Protein AF-A0A945YX01-F1 (afdb_monomer_lite)

Foldseek 3Di:
DDDDQPDPVNVVLLVVLVVLQDPQLAWDADPCCVVPVVRVRPDDGDLVRRVVSLVSCC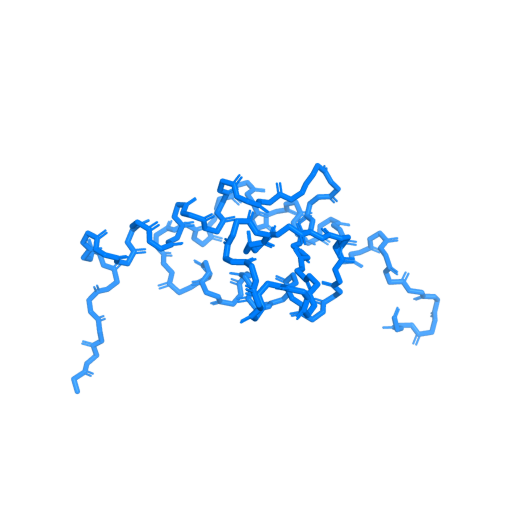VHPNVVPVSNVSSVVSQVVPQDPVRD

pLDDT: mean 95.9, std 5.15, range [57.75, 98.56]

Secondary structure (DSSP, 8-state):
----TTSHHHHHHHHHHHHT--TTS-----GGGGT-GGGTT-S---HHHHHHHHHHHTTSTTTTSHHHHHHHHHHHHH--TT--

Radius of gyration: 13.67 Å; chains: 1; bounding box: 35×22×36 Å

Sequence (84 aa):
MEEDMTRDYVRKAALWLIDFQNEDGGWGETCKSYWDTSLSAIGRSTASQTSWAVLGLLCTEERDSNAVKKEIEYLIKTRKEDGT

Structure (mmCIF, N/CA/C/O backbone):
data_AF-A0A945YX01-F1
#
_entry.id   AF-A0A945YX01-F1
#
loop_
_atom_site.group_PDB
_atom_site.id
_atom_site.type_symbol
_atom_site.label_atom_id
_atom_site.label_alt_id
_atom_site.label_comp_id
_atom_site.label_asym_id
_atom_site.label_entity_id
_atom_site.label_seq_id
_atom_site.pdbx_PDB_ins_code
_atom_site.Cartn_x
_atom_site.Cartn_y
_atom_site.Cartn_z
_atom_site.occupancy
_atom_site.B_iso_or_equiv
_atom_site.auth_seq_id
_atom_site.auth_comp_id
_atom_site.auth_asym_id
_atom_site.auth_atom_id
_atom_site.pdbx_PDB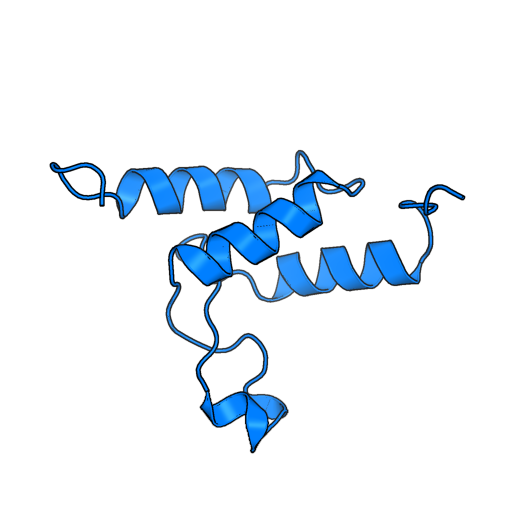_model_num
ATOM 1 N N . MET A 1 1 ? -22.499 12.525 -12.922 1.00 57.75 1 MET A N 1
ATOM 2 C CA . MET A 1 1 ? -22.811 11.085 -12.852 1.00 57.75 1 MET A CA 1
ATOM 3 C C . MET A 1 1 ? -21.873 10.503 -11.827 1.00 57.75 1 MET A C 1
ATOM 5 O O . MET A 1 1 ? -20.697 10.836 -11.876 1.00 57.75 1 MET A O 1
ATOM 9 N N . GLU A 1 2 ? -22.414 9.771 -10.865 1.00 84.94 2 GLU A N 1
ATOM 10 C CA . GLU A 1 2 ? -21.625 9.042 -9.874 1.00 84.94 2 GLU A CA 1
ATOM 11 C C . GLU A 1 2 ? -21.154 7.726 -10.506 1.00 84.94 2 GLU A C 1
ATOM 13 O O . GLU A 1 2 ? -21.852 7.169 -11.357 1.00 84.94 2 GLU A O 1
ATOM 18 N N . GLU A 1 3 ? -19.941 7.302 -10.169 1.00 91.00 3 GLU A N 1
ATOM 19 C CA . GLU A 1 3 ? -19.329 6.087 -10.705 1.00 91.00 3 GLU A CA 1
ATOM 20 C C . GLU A 1 3 ? -19.956 4.842 -10.059 1.00 91.00 3 GLU A C 1
ATOM 22 O O . GLU A 1 3 ? -20.281 4.849 -8.872 1.00 91.00 3 GLU A O 1
ATOM 27 N N . ASP A 1 4 ? -20.121 3.762 -10.823 1.00 94.31 4 ASP A N 1
ATOM 28 C CA . ASP A 1 4 ? -20.653 2.502 -10.301 1.00 94.31 4 ASP A CA 1
ATOM 29 C C . ASP A 1 4 ? -19.503 1.635 -9.778 1.00 94.31 4 ASP A C 1
ATOM 31 O O . ASP A 1 4 ? -18.824 0.925 -10.522 1.00 94.31 4 ASP A O 1
ATOM 35 N N . MET A 1 5 ? -19.298 1.675 -8.464 1.00 95.12 5 MET A N 1
ATOM 36 C CA . MET A 1 5 ? -18.177 0.998 -7.805 1.00 95.12 5 MET A CA 1
ATOM 37 C C . MET A 1 5 ? -18.265 -0.538 -7.832 1.00 95.12 5 MET A C 1
ATOM 39 O O . MET A 1 5 ? -17.312 -1.209 -7.439 1.00 95.12 5 MET A O 1
ATOM 43 N N . THR A 1 6 ? -19.371 -1.110 -8.322 1.00 95.00 6 THR A N 1
ATOM 44 C CA . THR A 1 6 ? -19.551 -2.568 -8.460 1.00 95.00 6 THR A CA 1
ATOM 45 C C . THR A 1 6 ? -19.074 -3.112 -9.810 1.00 95.00 6 THR A C 1
ATOM 47 O O . THR A 1 6 ? -19.079 -4.325 -10.037 1.00 95.00 6 THR A O 1
ATOM 50 N N . ARG A 1 7 ? -18.644 -2.235 -10.728 1.00 97.50 7 ARG A N 1
ATOM 51 C CA . ARG A 1 7 ? -18.157 -2.628 -12.056 1.00 97.50 7 ARG A CA 1
ATOM 52 C C . ARG A 1 7 ? -16.901 -3.489 -11.966 1.00 97.50 7 ARG A C 1
ATOM 54 O O . ARG A 1 7 ? -16.018 -3.267 -11.141 1.00 97.50 7 ARG A O 1
ATOM 61 N N . ASP A 1 8 ? -16.767 -4.420 -12.908 1.00 98.06 8 ASP A N 1
ATOM 62 C CA . ASP A 1 8 ? -15.662 -5.386 -12.921 1.00 98.06 8 ASP A CA 1
ATOM 63 C C . ASP A 1 8 ? -14.271 -4.741 -12.931 1.00 98.06 8 ASP A C 1
ATOM 65 O O . ASP A 1 8 ? -13.347 -5.287 -12.334 1.00 98.06 8 ASP A O 1
ATOM 69 N N . TYR A 1 9 ? -14.085 -3.594 -13.593 1.00 97.81 9 TYR A N 1
ATOM 70 C CA . TYR A 1 9 ? -12.785 -2.911 -13.583 1.00 97.81 9 TYR A CA 1
ATOM 71 C C . TYR A 1 9 ? -12.460 -2.295 -12.221 1.00 97.81 9 TYR A C 1
ATOM 73 O O . TYR A 1 9 ? -11.295 -2.300 -11.834 1.00 97.81 9 TYR A O 1
ATOM 81 N N . VAL A 1 10 ? -13.467 -1.823 -11.478 1.00 97.81 10 VAL A N 1
ATOM 82 C CA . VAL A 1 10 ? -13.285 -1.307 -10.116 1.00 97.81 10 VAL A CA 1
ATOM 83 C C . VAL A 1 10 ? -12.904 -2.452 -9.187 1.00 97.81 10 VAL A C 1
ATOM 85 O O . VAL A 1 10 ? -11.903 -2.358 -8.483 1.00 97.81 10 VAL A O 1
ATOM 88 N N . ARG A 1 11 ? -13.629 -3.575 -9.259 1.00 97.88 11 ARG A N 1
ATOM 89 C CA . ARG A 1 11 ? -13.310 -4.787 -8.487 1.00 97.88 11 ARG A CA 1
ATOM 90 C C . ARG A 1 11 ? -11.904 -5.299 -8.783 1.00 97.88 11 ARG A C 1
ATOM 92 O O . ARG A 1 11 ? -11.153 -5.588 -7.862 1.00 97.88 11 ARG A O 1
ATOM 99 N N . LYS A 1 12 ? -11.512 -5.360 -10.059 1.00 98.31 12 LYS A N 1
ATOM 100 C CA . LYS A 1 12 ? -10.153 -5.765 -10.457 1.00 98.31 12 LYS A CA 1
ATOM 101 C C . LYS A 1 12 ? -9.085 -4.814 -9.924 1.00 98.31 12 LYS A C 1
ATOM 103 O O . LYS A 1 12 ? -8.047 -5.286 -9.480 1.00 98.31 12 LYS A O 1
ATOM 108 N N . ALA A 1 13 ? -9.331 -3.504 -9.946 1.00 97.94 13 ALA A N 1
ATOM 109 C CA . ALA A 1 13 ? -8.404 -2.528 -9.380 1.00 97.94 13 ALA A CA 1
ATOM 110 C C . ALA A 1 13 ? -8.278 -2.677 -7.853 1.00 97.94 13 ALA A C 1
ATOM 112 O O . ALA A 1 13 ? -7.168 -2.649 -7.330 1.00 97.94 13 ALA A O 1
ATOM 113 N N . ALA A 1 14 ? -9.393 -2.894 -7.149 1.00 98.19 14 ALA A N 1
ATOM 114 C CA . ALA A 1 14 ? -9.397 -3.130 -5.706 1.00 98.19 14 ALA A CA 1
ATOM 115 C C . ALA A 1 14 ? -8.635 -4.411 -5.334 1.00 98.19 14 ALA A C 1
ATOM 117 O O . ALA A 1 14 ? -7.761 -4.382 -4.471 1.00 98.19 14 ALA A O 1
ATOM 118 N N . LEU A 1 15 ? -8.906 -5.514 -6.038 1.00 98.19 15 LEU A N 1
ATOM 119 C CA . LEU A 1 15 ? -8.195 -6.778 -5.843 1.00 98.19 15 LEU A CA 1
ATOM 120 C C . LEU A 1 15 ? -6.701 -6.641 -6.141 1.00 98.19 15 LEU A C 1
ATOM 122 O O . LEU A 1 15 ? -5.889 -7.144 -5.377 1.00 98.19 15 LEU A O 1
ATOM 126 N N . TRP A 1 16 ? -6.327 -5.893 -7.182 1.00 98.06 16 TRP A N 1
ATOM 127 C CA . TRP A 1 16 ? -4.920 -5.619 -7.468 1.00 98.06 16 TRP A CA 1
ATOM 128 C C . TRP A 1 16 ? -4.234 -4.865 -6.321 1.00 98.06 16 TRP A C 1
ATOM 130 O O . TRP A 1 16 ? -3.118 -5.210 -5.952 1.00 98.06 16 TRP A O 1
ATOM 140 N N . LEU A 1 17 ? -4.895 -3.883 -5.698 1.00 98.19 17 LEU A N 1
ATOM 141 C CA . LEU A 1 17 ? -4.343 -3.250 -4.496 1.00 98.19 17 LEU A CA 1
ATOM 142 C C . LEU A 1 17 ? -4.156 -4.281 -3.374 1.00 98.19 17 LEU A C 1
ATOM 144 O O . LEU A 1 17 ? -3.087 -4.330 -2.778 1.00 98.19 17 LEU A O 1
ATOM 148 N N . ILE A 1 18 ? -5.148 -5.134 -3.112 1.00 98.31 18 ILE A N 1
ATOM 149 C CA . ILE A 1 18 ? -5.059 -6.172 -2.070 1.00 98.31 18 ILE A CA 1
ATOM 150 C C . ILE A 1 18 ? -3.900 -7.146 -2.334 1.00 98.31 18 ILE A C 1
ATOM 152 O O . ILE A 1 18 ? -3.143 -7.446 -1.411 1.00 98.31 18 ILE A O 1
ATOM 156 N N . ASP A 1 19 ? -3.730 -7.598 -3.577 1.00 97.94 19 ASP A N 1
ATOM 157 C CA . ASP A 1 19 ? -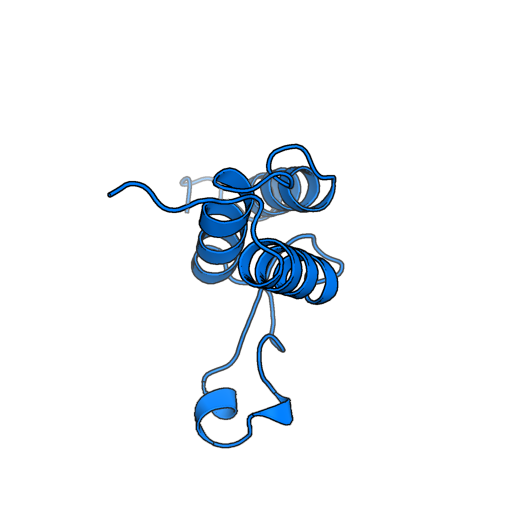2.706 -8.576 -3.970 1.00 97.94 19 ASP A CA 1
ATOM 158 C C . ASP A 1 19 ? -1.272 -8.048 -3.800 1.00 97.94 19 ASP A C 1
ATOM 160 O O . ASP A 1 19 ? -0.348 -8.830 -3.578 1.00 97.94 19 ASP A O 1
ATOM 164 N N . PHE A 1 20 ? -1.082 -6.728 -3.878 1.00 97.88 20 PHE A N 1
ATOM 165 C CA . PHE A 1 20 ? 0.221 -6.067 -3.747 1.00 97.88 20 PHE A CA 1
ATOM 166 C C . PHE A 1 20 ? 0.442 -5.409 -2.374 1.00 97.88 20 PHE A C 1
ATOM 168 O O . PHE A 1 20 ? 1.361 -4.604 -2.210 1.00 97.88 20 PHE A O 1
ATOM 175 N N . GLN A 1 21 ? -0.375 -5.740 -1.368 1.00 98.56 21 GLN A N 1
ATOM 176 C CA . GLN A 1 21 ? -0.090 -5.342 0.010 1.00 98.56 21 GLN A CA 1
ATOM 177 C C . GLN A 1 21 ? 1.168 -6.063 0.516 1.00 98.56 21 GLN A C 1
ATOM 179 O O . GLN A 1 21 ? 1.274 -7.288 0.438 1.00 98.56 21 GLN A O 1
ATOM 184 N N . ASN A 1 22 ? 2.109 -5.315 1.091 1.00 98.44 22 ASN A N 1
ATOM 185 C CA . ASN A 1 22 ? 3.295 -5.895 1.712 1.00 98.44 22 ASN A CA 1
ATOM 186 C C . ASN A 1 22 ? 2.933 -6.667 2.994 1.00 98.44 22 ASN A C 1
ATOM 188 O O . ASN A 1 22 ? 1.924 -6.408 3.652 1.00 98.44 22 ASN A O 1
ATOM 192 N N . GLU A 1 23 ? 3.811 -7.583 3.413 1.00 97.69 23 GLU A N 1
ATOM 193 C CA . GLU A 1 23 ? 3.619 -8.386 4.633 1.00 97.69 23 GLU A CA 1
ATOM 194 C C . GLU A 1 23 ? 3.466 -7.541 5.909 1.00 97.69 23 GLU A C 1
ATOM 196 O O . GLU A 1 23 ? 2.824 -7.973 6.865 1.00 97.69 23 GLU A O 1
ATOM 201 N N . ASP A 1 24 ? 4.037 -6.332 5.925 1.00 97.62 24 ASP A N 1
ATOM 202 C CA . ASP A 1 24 ? 3.945 -5.397 7.048 1.00 97.62 24 ASP A CA 1
ATOM 203 C C . ASP A 1 24 ? 2.605 -4.648 7.134 1.00 97.62 24 ASP A C 1
ATOM 205 O O . ASP A 1 24 ? 2.390 -3.931 8.111 1.00 97.62 24 ASP A O 1
ATOM 209 N N . GLY A 1 25 ? 1.713 -4.837 6.155 1.00 98.00 25 GLY A N 1
ATOM 210 C CA . GLY A 1 25 ? 0.396 -4.207 6.072 1.00 98.00 25 GLY A CA 1
ATOM 211 C C . GLY A 1 25 ? 0.351 -2.911 5.259 1.00 98.00 25 GLY A C 1
ATOM 212 O O . GLY A 1 25 ? -0.737 -2.369 5.062 1.00 98.00 25 GLY A O 1
ATOM 213 N N . GLY A 1 26 ? 1.487 -2.413 4.768 1.00 98.25 26 GLY A N 1
ATOM 214 C CA . GLY A 1 26 ? 1.548 -1.205 3.943 1.00 98.25 26 GLY A CA 1
ATOM 215 C C . GLY A 1 26 ? 1.663 -1.469 2.437 1.00 98.25 26 GLY A C 1
ATOM 216 O O . GLY A 1 26 ? 1.720 -2.607 1.977 1.00 98.25 26 GLY A O 1
ATOM 217 N N . TRP A 1 27 ? 1.740 -0.380 1.670 1.00 98.56 27 TRP A N 1
ATOM 218 C CA . TRP A 1 27 ? 2.059 -0.372 0.239 1.00 98.56 27 TRP A CA 1
ATOM 219 C C . TRP A 1 27 ? 3.262 0.512 -0.046 1.00 98.56 27 TRP A C 1
ATOM 221 O O . TRP A 1 27 ? 3.473 1.548 0.600 1.00 98.56 27 TRP A O 1
ATOM 231 N N . GLY A 1 28 ? 4.038 0.115 -1.050 1.00 97.88 28 GLY A N 1
ATOM 232 C CA . GLY A 1 28 ? 5.246 0.815 -1.447 1.00 97.88 28 GLY A CA 1
ATOM 233 C C . GLY A 1 28 ? 5.583 0.611 -2.913 1.00 97.88 28 GLY A C 1
ATOM 234 O O . GLY A 1 28 ? 5.449 -0.481 -3.448 1.00 97.88 28 GLY A O 1
ATOM 235 N N . GLU A 1 29 ? 6.081 1.663 -3.550 1.00 98.00 29 GLU A N 1
ATOM 236 C CA . GLU A 1 29 ? 6.573 1.604 -4.924 1.00 98.00 29 GLU A CA 1
ATOM 237 C C . GLU A 1 29 ? 7.746 2.564 -5.099 1.00 98.00 29 GLU A C 1
ATOM 239 O O . GLU A 1 29 ? 7.702 3.716 -4.659 1.00 98.00 29 GLU A O 1
ATOM 244 N N . THR A 1 30 ? 8.813 2.099 -5.745 1.00 97.06 30 THR A N 1
ATOM 245 C CA . THR A 1 30 ? 9.968 2.955 -6.049 1.00 97.06 30 THR A CA 1
ATOM 246 C C . THR A 1 30 ? 9.798 3.662 -7.392 1.00 97.06 30 THR A C 1
ATOM 248 O O . THR A 1 30 ? 9.249 3.089 -8.325 1.00 97.06 30 THR A O 1
ATOM 251 N N . CYS A 1 31 ? 10.396 4.847 -7.566 1.00 96.81 31 CYS A N 1
ATOM 252 C CA . CYS A 1 31 ? 10.380 5.570 -8.849 1.00 96.81 31 CYS A CA 1
ATOM 253 C C . CYS A 1 31 ? 11.045 4.814 -10.021 1.00 96.81 31 CYS A C 1
ATOM 255 O O . CYS A 1 31 ? 11.056 5.306 -11.146 1.00 96.81 31 CYS A O 1
ATOM 257 N N . LYS A 1 32 ? 11.643 3.641 -9.794 1.00 96.44 32 LYS A N 1
ATOM 258 C CA . LYS A 1 32 ? 12.154 2.808 -10.889 1.00 96.44 32 LYS A CA 1
ATOM 259 C C . LYS A 1 32 ? 11.022 2.256 -11.759 1.00 96.44 32 LYS A C 1
ATOM 261 O O . LYS A 1 32 ? 11.262 2.003 -12.935 1.00 96.44 32 LYS A O 1
ATOM 266 N N . SER A 1 33 ? 9.808 2.139 -11.219 1.00 96.56 33 SER A N 1
ATOM 267 C CA . SER A 1 33 ? 8.652 1.614 -11.948 1.00 96.56 33 SER A CA 1
ATOM 268 C C . SER A 1 33 ? 8.235 2.458 -13.156 1.00 96.56 33 SER A C 1
ATOM 270 O O . SER A 1 33 ? 7.660 1.928 -14.101 1.00 96.56 33 SER A O 1
ATOM 272 N N . TYR A 1 34 ? 8.603 3.746 -13.186 1.00 96.56 34 TYR A N 1
ATOM 273 C CA . TYR A 1 34 ? 8.419 4.601 -14.365 1.00 96.56 34 TYR A CA 1
ATOM 274 C C . TYR A 1 34 ? 9.197 4.105 -15.593 1.00 96.56 34 TYR A C 1
ATOM 276 O O . TYR A 1 34 ? 8.793 4.379 -16.721 1.00 96.56 34 TYR A O 1
ATOM 284 N N . TRP A 1 35 ? 10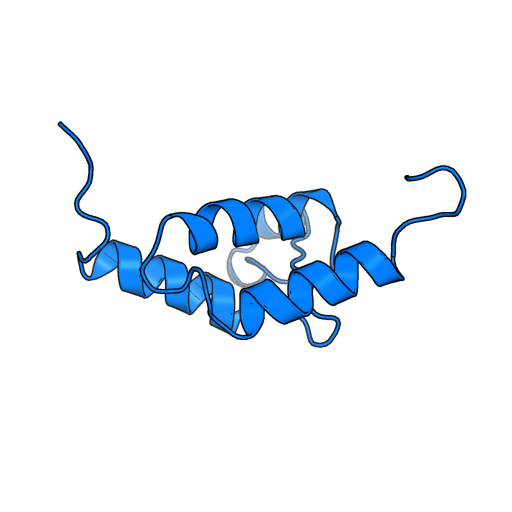.315 3.406 -15.381 1.00 97.69 35 TRP A N 1
ATOM 285 C CA . TRP A 1 35 ? 11.179 2.884 -16.444 1.00 97.69 35 TRP A CA 1
ATOM 286 C C . TRP A 1 35 ? 10.996 1.383 -16.667 1.00 97.69 35 TRP A C 1
ATOM 288 O O . TRP A 1 35 ? 11.231 0.900 -17.772 1.00 97.69 35 TRP A O 1
ATOM 298 N N . ASP A 1 36 ? 10.589 0.657 -15.627 1.00 97.12 36 ASP A N 1
ATOM 299 C CA . ASP A 1 36 ? 10.368 -0.784 -15.654 1.00 97.12 36 ASP A CA 1
ATOM 300 C C . ASP A 1 36 ? 9.063 -1.132 -14.932 1.00 97.12 36 ASP A C 1
ATOM 302 O O . ASP A 1 36 ? 9.006 -1.223 -13.705 1.00 97.12 36 ASP A O 1
ATOM 306 N N . THR A 1 37 ? 8.007 -1.363 -15.710 1.00 95.38 37 THR A N 1
ATOM 307 C CA . THR A 1 37 ? 6.668 -1.670 -15.191 1.00 95.38 37 THR A CA 1
ATOM 308 C C . THR A 1 37 ? 6.594 -3.010 -14.460 1.00 95.38 37 THR A C 1
ATOM 310 O O . THR A 1 37 ? 5.612 -3.266 -13.771 1.00 95.38 37 THR A O 1
ATOM 313 N N . SER A 1 38 ? 7.609 -3.881 -14.565 1.00 96.00 38 SER A N 1
ATOM 314 C CA . SER A 1 38 ? 7.663 -5.099 -13.741 1.00 96.00 38 SER A CA 1
ATOM 315 C C . SER A 1 38 ? 7.879 -4.796 -12.252 1.00 96.00 38 SER A C 1
ATOM 317 O O . SER A 1 38 ? 7.635 -5.656 -11.410 1.00 96.00 38 SER A O 1
ATOM 319 N N . LEU A 1 39 ? 8.291 -3.565 -11.926 1.00 96.12 39 LEU A N 1
ATOM 320 C CA . LEU A 1 39 ? 8.485 -3.070 -10.563 1.00 96.12 39 LEU A CA 1
ATOM 321 C C . LEU A 1 39 ? 7.273 -2.294 -10.019 1.00 96.12 39 LEU A C 1
ATOM 323 O O . LEU A 1 39 ? 7.371 -1.701 -8.942 1.00 96.12 39 LEU A O 1
ATOM 327 N N . SER A 1 40 ? 6.153 -2.253 -10.747 1.00 95.50 40 SER A N 1
ATOM 328 C CA . SER A 1 40 ? 4.935 -1.577 -10.290 1.00 95.50 40 SER A CA 1
ATOM 329 C C . SER A 1 40 ? 4.417 -2.177 -8.984 1.00 95.50 40 SER A C 1
ATOM 331 O O . SER A 1 40 ? 4.357 -3.395 -8.842 1.00 95.50 40 SER A O 1
ATOM 333 N N . ALA A 1 41 ? 4.058 -1.308 -8.034 1.00 95.50 41 ALA A N 1
ATOM 334 C CA . ALA A 1 41 ? 3.687 -1.672 -6.660 1.00 95.50 41 ALA A CA 1
ATOM 335 C C . ALA A 1 41 ? 4.715 -2.537 -5.899 1.00 95.50 41 ALA A C 1
ATOM 337 O O . ALA A 1 41 ? 4.367 -3.199 -4.924 1.00 95.50 41 ALA A O 1
ATOM 338 N N . ILE A 1 42 ? 5.989 -2.515 -6.310 1.00 96.50 42 ILE A N 1
ATOM 339 C CA . ILE A 1 42 ? 7.079 -3.173 -5.584 1.00 96.50 42 ILE A CA 1
ATOM 340 C C . ILE A 1 42 ? 7.952 -2.115 -4.909 1.00 96.50 42 ILE A C 1
ATOM 342 O O . ILE A 1 42 ? 8.596 -1.271 -5.548 1.00 96.50 42 ILE A O 1
ATOM 346 N N . GLY A 1 43 ? 8.026 -2.185 -3.584 1.00 97.00 43 GLY A N 1
ATOM 347 C CA . GLY A 1 43 ? 8.840 -1.285 -2.782 1.00 97.00 43 GLY A CA 1
ATOM 348 C C . GLY A 1 43 ? 8.566 -1.419 -1.292 1.00 97.00 43 GLY A C 1
ATOM 349 O O . GLY A 1 43 ? 7.594 -2.035 -0.863 1.00 97.00 43 GLY A O 1
ATOM 350 N N . ARG A 1 44 ? 9.436 -0.809 -0.484 1.00 97.75 44 ARG A N 1
ATOM 351 C CA . ARG A 1 44 ? 9.205 -0.692 0.958 1.00 97.75 44 ARG A CA 1
ATOM 352 C C . ARG A 1 44 ? 7.960 0.156 1.203 1.00 97.75 44 ARG A C 1
ATOM 354 O O . ARG A 1 44 ? 7.837 1.221 0.600 1.00 97.75 44 ARG A O 1
ATOM 361 N N . SER A 1 45 ? 7.116 -0.276 2.134 1.00 98.25 45 SER A N 1
ATOM 362 C CA . SER A 1 45 ? 5.933 0.469 2.547 1.00 98.25 45 SER A CA 1
ATOM 363 C C . SER A 1 45 ? 6.264 1.913 2.931 1.00 98.25 45 SER A C 1
ATOM 365 O O . SER A 1 45 ? 7.228 2.182 3.657 1.00 98.25 45 SER A O 1
ATOM 367 N N . THR A 1 46 ? 5.467 2.855 2.429 1.00 97.19 46 THR A N 1
ATOM 368 C CA . THR A 1 46 ? 5.536 4.275 2.803 1.00 97.19 46 THR A CA 1
ATOM 369 C C . THR A 1 46 ? 4.168 4.743 3.270 1.00 97.19 46 THR A C 1
ATOM 371 O O . THR A 1 46 ? 3.151 4.276 2.759 1.00 97.19 46 THR A O 1
ATOM 374 N N . ALA A 1 47 ? 4.123 5.662 4.240 1.00 96.44 47 ALA A N 1
ATOM 375 C CA . ALA A 1 47 ? 2.856 6.143 4.792 1.00 96.44 47 ALA A CA 1
ATOM 376 C C . ALA A 1 47 ? 1.932 6.701 3.696 1.00 96.44 47 ALA A C 1
ATOM 378 O O . ALA A 1 47 ? 0.776 6.311 3.615 1.00 96.44 47 ALA A O 1
ATOM 379 N N . SER A 1 48 ? 2.456 7.526 2.784 1.00 96.56 48 SER A N 1
ATOM 380 C CA . SER A 1 48 ? 1.653 8.142 1.723 1.00 96.56 48 SER A CA 1
ATOM 381 C C . SER A 1 48 ? 1.101 7.142 0.705 1.00 96.56 48 SER A C 1
ATOM 383 O O . SER A 1 48 ? -0.075 7.226 0.363 1.00 96.56 48 SER A O 1
ATOM 385 N N . GLN A 1 49 ? 1.914 6.194 0.222 1.00 97.81 49 GLN A N 1
ATOM 386 C CA . GLN A 1 49 ? 1.446 5.202 -0.760 1.00 97.81 49 GLN A CA 1
ATOM 387 C C . GLN A 1 49 ? 0.462 4.219 -0.125 1.00 97.81 49 GLN A C 1
ATOM 389 O O . GLN A 1 49 ? -0.546 3.876 -0.738 1.00 97.81 49 GLN A O 1
ATOM 394 N N . THR A 1 50 ? 0.711 3.850 1.132 1.00 97.94 50 THR A N 1
ATOM 395 C CA . THR A 1 50 ? -0.220 3.078 1.960 1.00 97.94 50 THR A CA 1
ATOM 396 C C . THR A 1 50 ? -1.572 3.788 2.082 1.00 97.94 50 THR A C 1
ATOM 398 O O . THR A 1 50 ? -2.608 3.195 1.784 1.00 97.94 50 THR A O 1
ATOM 401 N N . SER A 1 51 ? -1.572 5.088 2.397 1.00 96.75 51 SER A N 1
ATOM 402 C CA . SER A 1 51 ? -2.809 5.871 2.474 1.00 96.75 51 SER A CA 1
ATOM 403 C C . SER A 1 51 ? -3.529 5.992 1.126 1.00 96.75 51 SER A C 1
ATOM 405 O O . SER A 1 51 ? -4.756 5.954 1.097 1.00 96.75 51 SER A O 1
ATOM 407 N N . TRP A 1 52 ? -2.819 6.112 -0.002 1.00 97.56 52 TRP A N 1
ATOM 408 C CA . TRP A 1 52 ? -3.463 6.137 -1.325 1.00 97.56 52 TRP A CA 1
ATOM 409 C C . TRP A 1 52 ? -4.187 4.829 -1.645 1.00 97.56 52 TRP A C 1
ATOM 411 O O . TRP A 1 52 ? -5.327 4.873 -2.112 1.00 97.56 52 TRP A O 1
ATOM 421 N N . ALA A 1 53 ? -3.559 3.684 -1.362 1.00 97.69 53 ALA A N 1
ATOM 422 C CA . ALA A 1 53 ? -4.179 2.378 -1.566 1.00 97.69 53 ALA A CA 1
ATOM 423 C C . ALA A 1 53 ? -5.469 2.245 -0.743 1.00 97.69 53 ALA A C 1
ATOM 425 O O . ALA A 1 53 ? -6.521 1.895 -1.283 1.00 97.69 53 ALA A O 1
ATOM 426 N N . VAL A 1 54 ? -5.429 2.614 0.541 1.00 96.81 54 VAL A N 1
ATOM 427 C CA . VAL A 1 54 ? -6.607 2.522 1.414 1.00 96.81 54 VAL A CA 1
ATOM 428 C C . VAL A 1 54 ? -7.707 3.500 1.038 1.00 96.81 54 VAL A C 1
ATOM 430 O O . VAL A 1 54 ? -8.868 3.102 1.023 1.00 96.81 54 VAL A O 1
ATOM 433 N N . LEU A 1 55 ? -7.388 4.739 0.657 1.00 97.19 55 LEU A N 1
ATOM 434 C CA . LEU A 1 55 ? -8.405 5.672 0.156 1.00 97.19 55 LEU A CA 1
ATOM 435 C C . LEU A 1 55 ? -9.161 5.098 -1.050 1.00 97.19 55 LEU A C 1
ATOM 437 O O . LEU A 1 55 ? -10.373 5.282 -1.145 1.00 97.19 55 LEU A O 1
ATOM 441 N N . GLY A 1 56 ? -8.471 4.369 -1.931 1.00 96.50 56 GLY A N 1
ATOM 442 C CA . GLY A 1 56 ? -9.103 3.628 -3.020 1.00 96.50 56 GLY A CA 1
ATOM 443 C C . GLY A 1 56 ? -10.034 2.527 -2.509 1.00 96.50 56 GLY A C 1
ATOM 444 O O . GLY A 1 56 ? -11.213 2.511 -2.857 1.00 96.50 56 GLY A O 1
ATOM 445 N N . LEU A 1 57 ? -9.532 1.642 -1.643 1.00 97.88 57 LEU A N 1
ATOM 446 C CA . LEU A 1 57 ? -10.301 0.511 -1.105 1.00 97.88 57 LEU A CA 1
ATOM 447 C C . LEU A 1 57 ? -11.550 0.955 -0.329 1.00 97.88 57 LEU A C 1
ATOM 449 O O . LEU A 1 57 ? -12.608 0.346 -0.483 1.00 97.88 57 LEU A O 1
ATOM 453 N N . LEU A 1 58 ? -11.467 2.049 0.437 1.00 97.38 58 LEU A N 1
ATOM 454 C CA . LEU A 1 58 ? -12.578 2.597 1.226 1.00 97.38 58 LEU A CA 1
ATOM 455 C C . LEU A 1 58 ? -13.784 3.045 0.384 1.00 97.38 58 LEU A C 1
ATOM 457 O O . LEU A 1 58 ? -14.882 3.185 0.936 1.00 97.38 58 LEU A O 1
ATOM 461 N N . CYS A 1 59 ? -13.583 3.277 -0.914 1.00 96.00 59 CYS A N 1
ATOM 462 C CA . CYS A 1 59 ? -14.621 3.643 -1.878 1.00 96.00 59 CYS A CA 1
ATOM 463 C C . CYS A 1 59 ? -15.241 2.427 -2.590 1.00 96.00 59 CYS A C 1
ATOM 465 O O . CYS A 1 59 ? -16.122 2.599 -3.428 1.00 96.00 59 CYS A O 1
ATOM 467 N N . THR A 1 60 ? -14.777 1.211 -2.300 1.00 96.38 60 THR A N 1
ATOM 468 C CA . THR A 1 60 ? -15.188 -0.026 -2.984 1.00 96.38 60 THR A CA 1
ATOM 469 C C . THR A 1 60 ? -15.892 -0.987 -2.025 1.00 96.38 60 THR A C 1
ATOM 471 O O . THR A 1 60 ? -15.974 -0.741 -0.822 1.00 96.38 60 THR A O 1
ATOM 474 N N . GLU A 1 61 ? -16.357 -2.124 -2.546 1.00 95.88 61 GLU A N 1
ATOM 475 C CA . GLU A 1 61 ? -16.886 -3.229 -1.732 1.00 95.88 61 GLU A CA 1
ATOM 476 C C . GLU A 1 61 ? -15.830 -3.820 -0.765 1.00 95.88 61 GLU A C 1
ATOM 478 O O . GLU A 1 61 ? -16.192 -4.474 0.208 1.00 95.88 61 GLU A O 1
ATOM 483 N N . GLU A 1 62 ? -14.537 -3.526 -0.965 1.00 97.69 62 GLU A N 1
ATOM 484 C CA . GLU A 1 62 ? -13.419 -3.989 -0.125 1.00 97.69 62 GLU A CA 1
ATOM 485 C C . GLU A 1 62 ? -13.125 -3.090 1.090 1.00 97.69 62 GLU A C 1
ATOM 487 O O . GLU A 1 62 ? -12.124 -3.284 1.791 1.00 97.69 62 GLU A O 1
ATOM 492 N N . ARG A 1 63 ? -13.986 -2.104 1.366 1.00 97.31 63 ARG A N 1
ATOM 493 C CA . ARG A 1 63 ? -13.838 -1.144 2.473 1.00 97.31 63 ARG A CA 1
ATOM 494 C C . ARG A 1 63 ? -13.558 -1.801 3.829 1.00 97.31 63 ARG A C 1
ATOM 496 O O . ARG A 1 63 ? -12.760 -1.277 4.600 1.00 97.31 63 ARG A O 1
ATOM 503 N N . ASP A 1 64 ? -14.202 -2.931 4.111 1.00 97.25 64 ASP A N 1
ATOM 504 C CA . ASP A 1 64 ? -14.104 -3.642 5.395 1.00 97.25 64 ASP A CA 1
ATOM 505 C C . ASP A 1 64 ? -13.165 -4.867 5.341 1.00 97.25 64 ASP A C 1
ATOM 507 O O . ASP A 1 64 ? -13.153 -5.713 6.247 1.00 97.25 64 ASP A O 1
ATOM 511 N N . SER A 1 65 ? -12.368 -4.974 4.273 1.00 97.69 65 SER A N 1
ATOM 512 C CA . SER A 1 65 ? -11.428 -6.074 4.057 1.00 97.69 65 SER A CA 1
ATOM 513 C C . SER A 1 65 ? -10.330 -6.127 5.127 1.00 97.69 65 SER A C 1
ATOM 515 O O . SER A 1 65 ? -10.002 -5.153 5.812 1.00 97.69 65 SER A O 1
ATOM 517 N N . ASN A 1 66 ? -9.695 -7.294 5.261 1.00 98.19 66 ASN A N 1
ATOM 518 C CA . ASN A 1 66 ? -8.537 -7.434 6.146 1.00 98.19 66 ASN A CA 1
ATOM 519 C C . ASN A 1 66 ? -7.338 -6.588 5.688 1.00 98.19 66 ASN A C 1
ATOM 521 O O . ASN A 1 66 ? -6.505 -6.248 6.525 1.00 98.19 66 ASN A O 1
ATOM 525 N N . ALA A 1 67 ? -7.258 -6.224 4.404 1.00 98.00 67 ALA A N 1
ATOM 526 C CA . ALA A 1 67 ? -6.205 -5.355 3.892 1.00 98.00 67 ALA A CA 1
ATOM 527 C C . ALA A 1 67 ? -6.279 -3.957 4.529 1.00 98.00 67 ALA A C 1
ATOM 529 O O . ALA A 1 67 ? -5.269 -3.459 5.024 1.00 98.00 67 ALA A O 1
ATOM 530 N N . VAL A 1 68 ? -7.483 -3.380 4.627 1.00 98.19 68 VAL A N 1
ATOM 531 C CA . VAL A 1 68 ? -7.712 -2.090 5.304 1.00 98.19 68 VAL A CA 1
ATOM 532 C C . VAL A 1 68 ? -7.375 -2.174 6.798 1.00 98.19 68 VAL A C 1
ATOM 534 O O . VAL A 1 68 ? -6.757 -1.270 7.346 1.00 98.19 68 VAL A O 1
ATOM 537 N N . LYS A 1 69 ? -7.697 -3.284 7.473 1.00 98.12 69 LYS A N 1
ATOM 538 C CA . LYS A 1 69 ? -7.341 -3.464 8.897 1.00 98.12 69 LYS A CA 1
ATOM 539 C C . LYS A 1 69 ? -5.827 -3.504 9.122 1.00 98.12 69 LYS A C 1
ATOM 541 O O . LYS A 1 69 ? -5.330 -2.838 10.026 1.00 98.12 69 LYS A O 1
ATOM 546 N N . LYS A 1 70 ? -5.102 -4.258 8.291 1.00 98.25 70 LYS A N 1
ATOM 547 C CA . LYS A 1 70 ? -3.634 -4.346 8.349 1.00 98.25 70 LYS A CA 1
ATOM 548 C C . LYS A 1 70 ? -2.962 -3.000 8.098 1.00 98.25 70 LYS A C 1
ATOM 550 O O . LYS A 1 70 ? -1.927 -2.718 8.690 1.00 98.25 70 LYS A O 1
ATOM 555 N N . GLU A 1 71 ? -3.553 -2.163 7.253 1.00 97.38 71 GLU A N 1
ATOM 556 C CA . GLU A 1 71 ? -3.051 -0.811 7.039 1.00 97.38 71 GLU A CA 1
ATOM 557 C C . GLU A 1 71 ? -3.148 0.053 8.296 1.00 97.38 71 GLU A C 1
ATOM 559 O O . GLU A 1 71 ? -2.171 0.703 8.673 1.00 97.38 71 GLU A O 1
ATOM 564 N N . ILE A 1 72 ? -4.291 0.014 8.982 1.00 96.38 72 ILE A N 1
ATOM 565 C CA . ILE A 1 72 ? -4.484 0.755 10.230 1.00 96.38 72 ILE A CA 1
ATOM 566 C C . ILE A 1 72 ? -3.433 0.313 11.257 1.00 96.38 72 ILE A C 1
ATOM 568 O O . ILE A 1 72 ? -2.809 1.147 11.917 1.00 96.38 72 ILE A O 1
ATOM 572 N N . GLU A 1 73 ? -3.187 -0.995 11.360 1.00 97.31 73 GLU A N 1
ATOM 573 C CA . GLU A 1 73 ? -2.131 -1.553 12.212 1.00 97.31 73 GLU A CA 1
ATOM 574 C C . GLU A 1 73 ? -0.735 -1.064 11.798 1.00 97.31 73 GLU A C 1
ATOM 576 O O . GLU A 1 73 ? 0.053 -0.660 12.659 1.00 97.31 73 GLU A O 1
ATOM 581 N N . TYR A 1 74 ? -0.434 -1.042 10.496 1.00 97.25 74 TYR A N 1
ATOM 582 C CA . TYR A 1 74 ? 0.822 -0.522 9.954 1.00 97.25 74 TYR A CA 1
ATOM 583 C C . TYR A 1 74 ? 1.031 0.952 10.320 1.00 97.25 74 TYR A C 1
ATOM 585 O O . TYR A 1 74 ? 2.096 1.309 10.835 1.00 97.25 74 TYR A O 1
ATOM 593 N N . LEU A 1 75 ? 0.033 1.817 10.115 1.00 94.62 75 LEU A N 1
ATOM 594 C CA . LEU A 1 75 ? 0.142 3.244 10.432 1.00 94.62 75 LEU A CA 1
ATOM 595 C C . LEU A 1 75 ? 0.307 3.478 11.934 1.00 94.62 75 LEU A C 1
ATOM 597 O O . LEU A 1 75 ? 1.180 4.242 12.338 1.00 94.62 75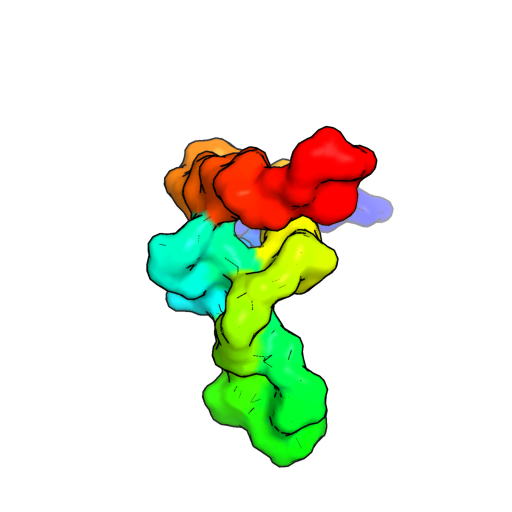 LEU A O 1
ATOM 601 N N . ILE A 1 76 ? -0.465 2.784 12.775 1.00 95.12 76 ILE A N 1
ATOM 602 C CA . ILE A 1 76 ? -0.323 2.877 14.237 1.00 95.12 76 ILE A CA 1
ATOM 603 C C . ILE A 1 76 ? 1.084 2.457 14.674 1.00 95.12 76 ILE A C 1
ATOM 605 O O . ILE A 1 76 ? 1.680 3.110 15.530 1.00 95.12 76 ILE A O 1
ATOM 609 N N . LYS A 1 77 ? 1.619 1.381 14.087 1.00 95.88 77 LYS A N 1
ATOM 610 C CA . LYS A 1 77 ? 2.939 0.834 14.423 1.00 95.88 77 LYS A CA 1
ATOM 611 C C . LYS A 1 77 ? 4.092 1.714 13.942 1.00 95.88 77 LYS A C 1
ATOM 613 O O . LYS A 1 77 ? 5.140 1.736 14.585 1.00 95.88 77 LYS A O 1
ATOM 618 N N . THR A 1 78 ? 3.941 2.368 12.793 1.00 93.94 78 THR A N 1
ATOM 619 C CA . THR A 1 78 ? 5.018 3.144 12.156 1.00 93.94 78 THR A CA 1
ATOM 620 C C . THR A 1 78 ? 5.018 4.621 12.529 1.00 93.94 78 THR A C 1
ATOM 622 O O . THR A 1 78 ? 6.051 5.271 12.362 1.00 93.94 78 THR A O 1
ATOM 625 N N . ARG A 1 79 ? 3.910 5.129 13.082 1.00 93.31 79 ARG A N 1
ATOM 626 C CA . ARG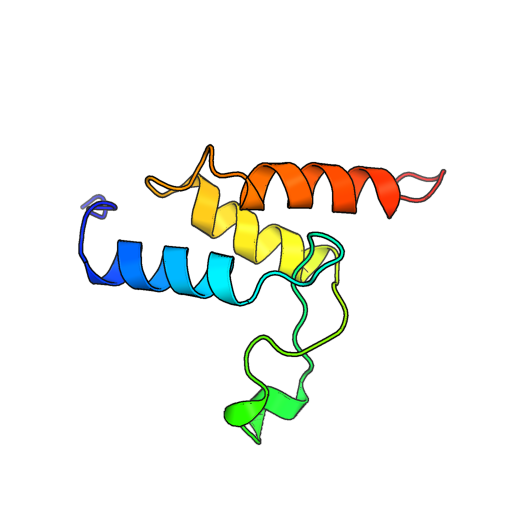 A 1 79 ? 3.815 6.481 13.635 1.00 93.31 79 ARG A CA 1
ATOM 627 C C . ARG A 1 79 ? 4.819 6.681 14.773 1.00 93.31 79 ARG A C 1
ATOM 629 O O . ARG A 1 79 ? 4.885 5.892 15.717 1.00 93.31 79 ARG A O 1
ATOM 636 N N . LYS A 1 80 ? 5.553 7.782 14.722 1.00 91.81 80 LYS A N 1
ATOM 637 C CA . LYS A 1 80 ? 6.485 8.247 15.748 1.00 91.81 80 LYS A CA 1
ATOM 638 C C . LYS A 1 80 ? 5.758 8.930 16.906 1.00 91.81 80 LYS A C 1
ATOM 640 O O . LYS A 1 80 ? 4.562 9.215 16.860 1.00 91.81 80 LYS A O 1
ATOM 645 N N . GLU A 1 81 ? 6.507 9.205 17.969 1.00 92.19 81 GLU A N 1
ATOM 646 C CA . GLU A 1 81 ? 5.993 9.843 19.188 1.00 92.19 81 GLU A CA 1
ATOM 647 C C . GLU A 1 81 ? 5.459 11.261 18.946 1.00 92.19 81 GLU A C 1
ATOM 649 O O . GLU A 1 81 ? 4.489 11.667 19.581 1.00 92.19 81 GLU A O 1
ATOM 654 N N . ASP A 1 82 ? 6.051 11.991 17.998 1.00 93.69 82 ASP A N 1
ATOM 655 C CA . ASP A 1 82 ? 5.617 13.334 17.596 1.00 93.69 82 ASP A CA 1
ATOM 656 C C . ASP A 1 82 ? 4.401 13.330 16.650 1.00 93.69 82 ASP A C 1
ATOM 658 O O . ASP A 1 82 ? 3.914 14.390 16.258 1.00 93.69 82 ASP A O 1
ATOM 662 N N . GLY A 1 83 ? 3.895 12.143 16.302 1.00 84.56 83 GLY A N 1
ATOM 663 C CA . GLY A 1 83 ? 2.765 11.950 15.401 1.00 84.56 83 GLY A CA 1
ATOM 664 C C . GLY A 1 83 ? 3.130 11.837 13.919 1.00 84.56 83 GLY A C 1
ATOM 665 O O . GLY A 1 83 ? 2.208 11.675 13.119 1.00 84.56 83 GLY A O 1
ATOM 666 N N . THR A 1 84 ? 4.419 11.912 13.555 1.00 80.12 84 THR A N 1
ATOM 667 C CA . THR A 1 84 ? 4.896 11.744 12.163 1.00 80.12 84 THR A CA 1
ATOM 668 C C . THR A 1 84 ? 5.116 10.301 11.740 1.00 80.12 84 THR A C 1
ATOM 670 O O . THR A 1 84 ? 5.170 9.418 12.618 1.00 80.12 84 THR A O 1
#